Protein AF-A0A2C9K430-F1 (afdb_monomer)

Structure (mmCIF, N/CA/C/O backbone):
data_AF-A0A2C9K430-F1
#
_entry.id   AF-A0A2C9K430-F1
#
loop_
_atom_site.group_PDB
_atom_site.id
_atom_site.type_symbol
_atom_site.label_atom_id
_atom_site.label_alt_id
_atom_site.label_comp_id
_atom_site.label_asym_id
_atom_site.label_entity_id
_atom_site.label_seq_id
_atom_site.pdbx_PDB_ins_code
_atom_site.Cartn_x
_atom_site.Cartn_y
_atom_site.Cartn_z
_atom_site.occupancy
_atom_site.B_iso_or_equiv
_atom_site.auth_seq_id
_atom_site.auth_comp_id
_atom_site.auth_asym_id
_atom_site.auth_atom_id
_atom_site.pdbx_PDB_model_num
ATOM 1 N N . MET A 1 1 ? -17.754 6.280 -1.624 1.00 73.38 1 MET A N 1
ATOM 2 C CA . MET A 1 1 ? -16.526 6.933 -2.129 1.00 73.38 1 MET A CA 1
ATOM 3 C C . MET A 1 1 ? -15.291 6.071 -1.910 1.00 73.38 1 MET A C 1
ATOM 5 O O . MET A 1 1 ? -14.682 5.676 -2.891 1.00 73.38 1 MET A O 1
ATOM 9 N N . LEU A 1 2 ? -14.975 5.670 -0.674 1.00 76.75 2 LEU A N 1
ATOM 10 C CA . LEU A 1 2 ? -13.764 4.885 -0.391 1.00 76.75 2 LEU A CA 1
ATOM 11 C C . LEU A 1 2 ? -13.711 3.517 -1.110 1.00 76.75 2 LEU A C 1
ATOM 13 O O . LEU A 1 2 ? -12.685 3.187 -1.690 1.00 76.75 2 LEU A O 1
ATOM 17 N N . VAL A 1 3 ? -14.833 2.782 -1.185 1.00 78.38 3 VAL A N 1
ATOM 18 C CA . VAL A 1 3 ? -14.947 1.530 -1.972 1.00 78.38 3 VAL A CA 1
ATOM 19 C C . VAL A 1 3 ? -14.573 1.745 -3.443 1.00 78.38 3 VAL A C 1
ATOM 21 O O . VAL A 1 3 ? -13.870 0.933 -4.031 1.00 78.38 3 VAL A O 1
ATOM 24 N N . ILE A 1 4 ? -15.036 2.853 -4.032 1.00 83.62 4 ILE A N 1
ATOM 25 C CA . ILE A 1 4 ? -14.816 3.185 -5.445 1.00 83.62 4 ILE A CA 1
ATOM 26 C C . ILE A 1 4 ? -13.339 3.516 -5.671 1.00 83.62 4 ILE A C 1
ATOM 28 O O . ILE A 1 4 ? -12.759 3.033 -6.636 1.00 83.62 4 ILE A O 1
ATOM 32 N N . ASN A 1 5 ? -12.713 4.264 -4.757 1.00 86.44 5 ASN A N 1
ATOM 33 C CA . ASN A 1 5 ? -11.285 4.587 -4.832 1.00 86.44 5 ASN A CA 1
ATOM 34 C C . ASN A 1 5 ? -10.408 3.336 -4.685 1.00 86.44 5 ASN A C 1
ATOM 36 O O . ASN A 1 5 ? -9.454 3.163 -5.439 1.00 86.44 5 ASN A O 1
ATOM 40 N N . ILE A 1 6 ? -10.755 2.439 -3.757 1.00 81.62 6 ILE A N 1
ATOM 41 C CA . ILE A 1 6 ? -10.052 1.164 -3.566 1.00 81.62 6 ILE A CA 1
ATOM 42 C C . ILE A 1 6 ? -10.192 0.277 -4.806 1.00 81.62 6 ILE A C 1
ATOM 44 O O . ILE A 1 6 ? -9.198 -0.266 -5.287 1.00 81.62 6 ILE A O 1
ATOM 48 N N . LEU A 1 7 ? -11.406 0.153 -5.349 1.00 86.00 7 LEU A N 1
ATOM 49 C CA . LEU A 1 7 ? -11.655 -0.653 -6.541 1.00 86.00 7 LEU A CA 1
ATOM 50 C C . LEU A 1 7 ? -10.963 -0.053 -7.773 1.00 86.00 7 LEU A C 1
ATOM 52 O O . LEU A 1 7 ? -10.335 -0.782 -8.533 1.00 86.00 7 LEU A O 1
ATOM 56 N N . GLY A 1 8 ? -11.011 1.272 -7.934 1.00 83.50 8 GLY A N 1
ATOM 57 C CA . GLY A 1 8 ? -10.310 2.000 -8.993 1.00 83.50 8 GLY A CA 1
ATOM 58 C C . GLY A 1 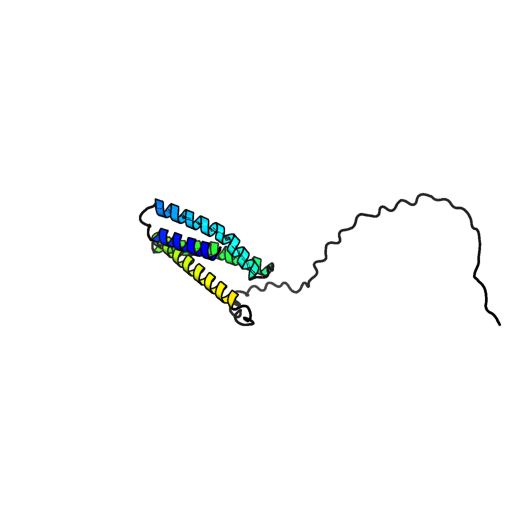8 ? -8.794 1.819 -8.918 1.00 83.50 8 GLY A C 1
ATOM 59 O O . GLY A 1 8 ? -8.162 1.538 -9.933 1.00 83.50 8 GLY A O 1
ATOM 60 N N . CYS A 1 9 ? -8.218 1.872 -7.715 1.00 83.00 9 CYS A N 1
ATOM 61 C CA . CYS A 1 9 ? -6.799 1.601 -7.484 1.00 83.00 9 CYS A CA 1
ATOM 62 C C . CYS A 1 9 ? -6.429 0.145 -7.821 1.00 83.00 9 CYS A C 1
ATOM 64 O O . CYS A 1 9 ? -5.448 -0.097 -8.527 1.00 83.00 9 CYS A O 1
ATOM 66 N N . ALA A 1 10 ? -7.245 -0.824 -7.396 1.00 85.00 10 ALA A N 1
ATOM 67 C CA . ALA A 1 10 ? -7.032 -2.239 -7.697 1.00 85.00 10 ALA A CA 1
ATOM 68 C C . ALA A 1 10 ? -7.084 -2.517 -9.206 1.00 85.00 10 ALA A C 1
ATOM 70 O O . ALA A 1 10 ? -6.194 -3.175 -9.744 1.00 85.00 10 ALA A O 1
ATOM 71 N N . VAL A 1 11 ? -8.085 -1.970 -9.902 1.00 86.06 11 VAL A N 1
ATOM 72 C CA . VAL A 1 11 ? -8.232 -2.093 -11.360 1.00 86.06 11 VAL A CA 1
ATOM 73 C C . VAL A 1 11 ? -7.072 -1.414 -12.087 1.00 86.06 11 VAL A C 1
ATOM 75 O O . VAL A 1 11 ? -6.529 -1.999 -13.022 1.00 86.06 11 VAL A O 1
ATOM 78 N N . ALA A 1 12 ? -6.636 -0.231 -11.648 1.00 86.44 12 ALA A N 1
ATOM 79 C CA . ALA A 1 12 ? -5.508 0.475 -12.251 1.00 86.44 12 ALA A CA 1
ATOM 80 C C . ALA A 1 12 ? -4.180 -0.292 -12.093 1.00 86.44 12 ALA A C 1
ATOM 82 O O . ALA A 1 12 ? -3.408 -0.399 -13.051 1.00 86.44 12 ALA A O 1
ATOM 83 N N . LEU A 1 13 ? -3.929 -0.896 -10.926 1.00 84.25 13 LEU A N 1
ATOM 84 C CA . LEU A 1 13 ? -2.762 -1.760 -10.704 1.00 84.25 13 LEU A CA 1
ATOM 85 C C . LEU A 1 13 ? -2.830 -3.045 -11.539 1.00 84.25 13 LEU A C 1
ATOM 87 O O . LEU A 1 13 ? -1.823 -3.457 -12.118 1.00 84.25 13 LEU A O 1
ATOM 91 N N . LEU A 1 14 ? -4.014 -3.651 -11.655 1.00 85.12 14 LEU A N 1
ATOM 92 C CA . LEU A 1 14 ? -4.237 -4.846 -12.471 1.00 85.12 14 LEU A CA 1
ATOM 93 C C . LEU A 1 14 ? -4.005 -4.537 -13.961 1.00 85.12 14 LEU A C 1
ATOM 95 O O . LEU A 1 14 ? -3.278 -5.262 -14.641 1.00 85.12 14 LEU A O 1
ATOM 99 N N . LEU A 1 15 ? -4.524 -3.407 -14.449 1.00 83.25 15 LEU A N 1
ATOM 100 C CA . LEU A 1 15 ? -4.302 -2.929 -15.815 1.00 83.25 15 LEU A CA 1
ATOM 101 C C . LEU A 1 15 ? -2.811 -2.670 -16.092 1.00 83.25 15 LEU A C 1
ATOM 103 O O . LEU A 1 15 ? -2.300 -3.072 -17.137 1.00 83.25 15 LEU A O 1
ATOM 107 N N . THR A 1 16 ? -2.100 -2.074 -15.130 1.00 84.38 16 THR A N 1
ATOM 108 C CA . THR A 1 16 ? -0.648 -1.820 -15.208 1.00 84.38 16 THR A CA 1
ATOM 109 C C . THR A 1 16 ? 0.161 -3.121 -15.273 1.00 84.38 16 THR A C 1
ATOM 111 O O . THR A 1 16 ? 1.168 -3.195 -15.977 1.00 84.38 16 THR A O 1
ATOM 114 N N . ILE A 1 17 ? -0.286 -4.176 -14.583 1.00 83.00 17 ILE A N 1
ATOM 115 C CA . ILE A 1 17 ? 0.332 -5.509 -14.648 1.00 83.00 17 ILE A CA 1
ATOM 116 C C . ILE A 1 17 ? 0.109 -6.172 -16.011 1.00 83.00 17 ILE A C 1
ATOM 118 O O . ILE A 1 17 ? 1.055 -6.745 -16.557 1.00 83.00 17 ILE A O 1
ATOM 122 N N . ILE A 1 18 ? -1.110 -6.094 -16.558 1.00 82.88 18 ILE A N 1
ATOM 123 C CA . ILE A 1 18 ? -1.457 -6.704 -17.852 1.00 82.88 18 ILE A CA 1
ATOM 124 C C . ILE A 1 18 ? -0.701 -6.012 -18.995 1.00 82.88 18 ILE A C 1
ATOM 126 O O . ILE A 1 18 ? -0.123 -6.682 -19.850 1.00 82.88 18 ILE A O 1
ATOM 130 N N . PHE A 1 19 ? -0.637 -4.678 -18.993 1.00 80.12 19 PHE A N 1
ATOM 131 C CA . PHE A 1 19 ? -0.015 -3.882 -20.059 1.00 80.12 19 PHE A CA 1
ATOM 132 C C . PHE A 1 19 ? 1.461 -3.547 -19.807 1.00 80.12 19 PHE A C 1
ATOM 134 O O . PHE A 1 19 ? 1.953 -2.485 -20.186 1.00 80.12 19 PHE A O 1
ATOM 141 N N . ARG A 1 20 ? 2.217 -4.481 -19.225 1.00 76.00 20 ARG A N 1
ATOM 142 C CA . ARG A 1 20 ? 3.636 -4.268 -18.892 1.00 76.00 20 ARG A CA 1
ATOM 143 C C . ARG A 1 20 ? 4.566 -4.093 -20.100 1.00 76.00 20 ARG A C 1
ATOM 145 O O . ARG A 1 20 ? 5.714 -3.695 -19.937 1.00 76.00 20 ARG A O 1
ATOM 152 N N . TRP A 1 21 ? 4.096 -4.412 -21.302 1.00 75.69 21 TRP A N 1
ATOM 153 C CA . TRP A 1 21 ? 4.882 -4.318 -22.533 1.00 75.69 21 TRP A CA 1
ATOM 154 C C . TRP A 1 21 ? 4.991 -2.903 -23.109 1.00 75.69 21 TRP A C 1
ATOM 156 O O . TRP A 1 21 ? 5.913 -2.649 -23.880 1.00 75.69 21 TRP A O 1
ATOM 166 N N . SER A 1 22 ? 4.099 -1.972 -22.752 1.00 81.19 22 SER A N 1
ATOM 167 C CA . SER A 1 22 ? 4.149 -0.603 -23.275 1.00 81.19 22 SER A CA 1
ATOM 168 C C . SER A 1 22 ? 4.438 0.415 -22.173 1.00 81.19 22 SER A C 1
ATOM 170 O O . SER A 1 22 ? 3.684 0.581 -21.216 1.00 81.19 22 SER A O 1
ATOM 172 N N . HIS A 1 23 ? 5.536 1.156 -22.338 1.00 82.25 23 HIS A N 1
ATOM 173 C CA . HIS A 1 23 ? 5.951 2.197 -21.393 1.00 82.25 23 HIS A CA 1
ATOM 174 C C . HIS A 1 23 ? 4.861 3.258 -21.178 1.00 82.25 23 HIS A C 1
ATOM 176 O O . HIS A 1 23 ? 4.638 3.699 -20.055 1.00 82.25 23 HIS A O 1
ATOM 182 N N . VAL A 1 24 ? 4.126 3.614 -22.237 1.00 86.88 24 VAL A N 1
ATOM 183 C CA . VAL A 1 24 ? 3.035 4.600 -22.184 1.00 86.88 24 VAL A CA 1
ATOM 184 C C . VAL A 1 24 ? 1.909 4.159 -21.245 1.00 86.88 24 VAL A C 1
ATOM 186 O O . VAL A 1 24 ? 1.421 4.967 -20.457 1.00 86.88 24 VAL A O 1
ATOM 189 N N . MET A 1 25 ? 1.526 2.878 -21.270 1.00 83.56 25 MET A N 1
ATOM 190 C CA . MET A 1 25 ? 0.448 2.381 -20.407 1.00 83.56 25 MET A CA 1
ATOM 191 C C . MET A 1 25 ? 0.863 2.323 -18.940 1.00 83.56 25 MET A C 1
ATOM 193 O O . MET A 1 25 ? 0.030 2.561 -18.070 1.00 83.56 25 MET A O 1
ATOM 197 N N . ILE A 1 26 ? 2.146 2.090 -18.651 1.00 86.62 26 ILE A N 1
ATOM 198 C CA . ILE A 1 26 ? 2.664 2.121 -17.278 1.00 86.62 26 ILE A CA 1
ATOM 199 C C . ILE A 1 26 ? 2.578 3.540 -16.700 1.00 86.62 26 ILE A C 1
ATOM 201 O O . ILE A 1 26 ? 2.187 3.702 -15.543 1.00 86.62 26 ILE A O 1
ATOM 205 N N . TYR A 1 27 ? 2.875 4.574 -17.495 1.00 88.56 27 TYR A N 1
ATOM 206 C CA . TYR A 1 27 ? 2.736 5.966 -17.052 1.00 88.56 27 TYR A CA 1
ATOM 207 C C . TYR A 1 27 ? 1.279 6.342 -16.788 1.00 88.56 27 TYR A C 1
ATOM 209 O O . TYR A 1 27 ? 0.972 6.850 -15.712 1.00 88.56 27 TYR A O 1
ATOM 217 N N . ILE A 1 28 ? 0.375 6.036 -17.723 1.00 89.81 28 ILE A N 1
ATOM 218 C CA . ILE A 1 28 ? -1.060 6.312 -17.555 1.00 89.81 28 ILE A CA 1
ATOM 219 C C . ILE A 1 28 ? -1.616 5.553 -16.341 1.00 89.81 28 ILE A C 1
ATOM 221 O O . ILE A 1 28 ? -2.322 6.138 -15.517 1.00 89.81 28 ILE A O 1
ATOM 225 N N . GLY A 1 29 ? -1.243 4.280 -16.186 1.00 86.81 29 GLY A N 1
ATOM 226 C CA . GLY A 1 29 ? -1.595 3.461 -15.029 1.00 86.81 29 GLY A CA 1
ATOM 227 C C . GLY A 1 29 ? -1.117 4.087 -13.720 1.00 86.81 29 GLY A C 1
ATOM 228 O O . GLY A 1 29 ? -1.920 4.309 -12.817 1.00 86.81 29 GLY A O 1
ATOM 229 N N . THR A 1 30 ? 0.152 4.490 -13.647 1.00 88.75 30 THR A N 1
ATOM 230 C CA . THR A 1 30 ? 0.730 5.122 -12.449 1.00 88.75 30 THR A CA 1
ATOM 231 C C . THR A 1 30 ? 0.054 6.455 -12.119 1.00 88.75 30 THR A C 1
ATOM 233 O O . THR A 1 30 ? -0.283 6.699 -10.960 1.00 88.75 30 THR A O 1
ATOM 236 N N . CYS A 1 31 ? -0.217 7.296 -13.123 1.00 90.00 31 CYS A N 1
ATOM 237 C CA . CYS A 1 31 ? -0.958 8.544 -12.931 1.00 90.00 31 CYS A CA 1
ATOM 238 C C . CYS A 1 31 ? -2.368 8.286 -12.385 1.00 90.00 31 CYS A C 1
ATOM 240 O O . CYS A 1 31 ? -2.791 8.951 -11.441 1.00 90.00 31 CYS A O 1
ATOM 242 N N . SER A 1 32 ? -3.079 7.295 -12.931 1.00 88.75 32 SER A N 1
ATOM 243 C CA . SER A 1 32 ? -4.419 6.942 -12.451 1.00 88.75 32 SER A CA 1
ATOM 244 C C . SER A 1 32 ? -4.404 6.410 -11.012 1.00 88.75 32 SER A C 1
ATOM 246 O O . SER A 1 32 ? -5.214 6.850 -10.197 1.00 88.75 32 SER A O 1
ATOM 248 N N . VAL A 1 33 ? -3.436 5.555 -10.655 1.00 89.25 33 VAL A N 1
ATOM 249 C CA . VAL A 1 33 ? -3.238 5.086 -9.273 1.00 89.25 33 VAL A CA 1
ATOM 250 C C . VAL A 1 33 ? -2.990 6.271 -8.338 1.00 89.25 33 VAL A C 1
ATOM 252 O O . VAL A 1 33 ? -3.635 6.364 -7.295 1.00 89.25 33 VAL A O 1
ATOM 255 N N . GLY A 1 34 ? -2.124 7.213 -8.724 1.00 90.25 34 GLY A N 1
ATOM 256 C CA . GLY A 1 34 ? -1.839 8.415 -7.937 1.00 90.25 34 GLY A CA 1
ATOM 257 C C . GLY A 1 34 ? -3.081 9.274 -7.669 1.00 90.25 34 GLY A C 1
ATOM 258 O O . GLY A 1 34 ? -3.284 9.719 -6.538 1.00 90.25 34 GLY A O 1
ATOM 259 N N . LEU A 1 35 ? -3.954 9.445 -8.668 1.00 89.38 35 LEU A N 1
ATOM 260 C CA . LEU A 1 35 ? -5.219 10.173 -8.507 1.00 89.38 35 LEU A CA 1
ATOM 261 C C . LEU A 1 35 ? -6.146 9.499 -7.486 1.00 89.38 35 LEU A C 1
ATOM 263 O O . LEU A 1 35 ? -6.691 10.171 -6.606 1.00 89.38 35 LEU A O 1
ATOM 267 N N . PHE A 1 36 ? -6.297 8.174 -7.555 1.00 88.19 36 PHE A N 1
ATOM 268 C CA . PHE A 1 36 ? -7.132 7.442 -6.599 1.00 88.19 36 PHE A CA 1
ATOM 269 C C . PHE A 1 36 ? -6.547 7.456 -5.182 1.00 88.19 36 PHE A C 1
ATOM 271 O O . PHE A 1 36 ? -7.295 7.631 -4.218 1.00 88.19 36 PHE A O 1
ATOM 278 N N . VAL A 1 37 ? -5.224 7.328 -5.046 1.00 88.81 37 VAL A N 1
ATOM 279 C CA . VAL A 1 37 ? -4.533 7.388 -3.747 1.00 88.81 37 VAL A CA 1
ATOM 280 C C . VAL A 1 37 ? -4.684 8.768 -3.106 1.00 88.81 37 VAL A C 1
ATOM 282 O O . VAL A 1 37 ? -4.986 8.851 -1.917 1.00 88.81 37 VAL A O 1
ATOM 285 N N . SER A 1 38 ? -4.577 9.847 -3.887 1.00 91.50 38 SER A N 1
ATOM 286 C CA . SER A 1 38 ? -4.768 11.214 -3.384 1.00 91.50 38 SER A CA 1
ATOM 287 C C . SER A 1 38 ? -6.148 11.414 -2.744 1.00 91.50 38 SER A C 1
ATOM 289 O O . SER A 1 38 ? -6.248 11.995 -1.666 1.00 91.50 38 SER A O 1
ATOM 291 N N . SER A 1 39 ? -7.208 10.871 -3.354 1.00 88.44 39 SER A N 1
ATOM 292 C CA . SER A 1 39 ? -8.562 10.911 -2.782 1.00 88.44 39 SER A CA 1
ATOM 293 C C . SER A 1 39 ? -8.746 9.939 -1.604 1.00 88.44 39 SER A C 1
ATOM 295 O O . SER A 1 39 ? -9.576 10.166 -0.717 1.00 88.44 39 SER A O 1
ATOM 297 N N . MET A 1 40 ? -7.975 8.851 -1.564 1.00 87.69 40 MET A N 1
ATOM 298 C CA . MET A 1 40 ? -8.039 7.860 -0.493 1.00 87.69 40 MET A CA 1
ATOM 299 C C . MET A 1 40 ? -7.529 8.419 0.840 1.00 87.69 40 MET A C 1
ATOM 301 O O . MET A 1 40 ? -8.198 8.208 1.848 1.00 87.69 40 MET A O 1
ATOM 305 N N . SER A 1 41 ? -6.427 9.175 0.855 1.00 86.88 41 SER A N 1
ATOM 306 C CA . SER A 1 41 ? -5.825 9.714 2.088 1.00 86.88 41 SER A CA 1
ATOM 307 C C . SER A 1 41 ? -6.798 10.497 2.994 1.00 86.88 41 SER A C 1
ATOM 309 O O . SER A 1 41 ? -6.948 10.110 4.156 1.00 86.88 41 SER A O 1
ATOM 311 N N . PRO A 1 42 ? -7.529 11.531 2.520 1.00 86.06 42 PRO A N 1
ATOM 312 C CA . PRO A 1 42 ? -8.480 12.258 3.367 1.00 86.06 42 PRO A CA 1
ATOM 313 C C . PRO A 1 42 ? -9.693 11.401 3.754 1.00 86.06 42 PRO A C 1
ATOM 315 O O . PRO A 1 42 ? -10.230 11.536 4.849 1.00 86.06 42 PRO A O 1
ATOM 318 N N . THR A 1 43 ? -10.116 10.483 2.880 1.00 86.56 43 THR A N 1
ATOM 319 C CA . THR A 1 43 ? -11.288 9.634 3.134 1.00 86.56 43 THR A CA 1
ATOM 320 C C . THR A 1 43 ? -10.993 8.569 4.196 1.00 86.56 43 THR A C 1
ATOM 322 O O . THR A 1 43 ? -11.845 8.289 5.035 1.00 86.56 43 THR A O 1
ATOM 325 N N . VAL A 1 44 ? -9.788 7.986 4.189 1.00 85.94 44 VAL A N 1
ATOM 326 C CA . VAL A 1 44 ? -9.330 7.051 5.229 1.00 85.94 44 VAL A CA 1
ATOM 327 C C . VAL A 1 44 ? -9.199 7.774 6.564 1.00 85.94 44 VAL A C 1
ATOM 329 O O . VAL A 1 44 ? -9.636 7.230 7.573 1.00 85.94 44 VAL A O 1
ATOM 332 N N . MET A 1 45 ? -8.669 9.002 6.568 1.00 85.25 45 MET A N 1
ATOM 333 C CA . MET A 1 45 ? -8.590 9.815 7.783 1.00 85.25 45 MET A CA 1
ATOM 334 C C . MET A 1 45 ? -9.984 10.105 8.353 1.00 85.25 45 MET A C 1
ATOM 336 O O . MET A 1 45 ? -10.227 9.860 9.527 1.00 85.25 45 MET A O 1
ATOM 340 N N . SER A 1 46 ? -10.932 10.516 7.506 1.00 86.50 46 SER A N 1
ATOM 341 C CA . SER A 1 46 ? -12.320 10.748 7.922 1.00 86.50 46 SER A CA 1
ATOM 342 C C . SER A 1 46 ? -12.999 9.482 8.464 1.00 86.50 46 SER A C 1
ATOM 344 O O . SER A 1 46 ? -13.771 9.564 9.414 1.00 86.50 46 SER A O 1
ATOM 346 N N . MET A 1 47 ? -12.699 8.301 7.910 1.00 80.94 47 MET A N 1
ATOM 347 C CA . MET A 1 47 ? -13.156 7.035 8.496 1.00 80.94 47 MET A CA 1
ATOM 348 C C . MET A 1 47 ? -12.483 6.771 9.847 1.00 80.94 47 MET A C 1
ATOM 350 O O . MET A 1 47 ? -13.161 6.375 10.786 1.00 80.94 47 MET A O 1
ATOM 354 N N . ALA A 1 48 ? -11.175 7.000 9.974 1.00 82.75 48 ALA A N 1
ATOM 355 C CA . ALA A 1 48 ? -10.453 6.789 11.226 1.00 82.75 48 ALA A CA 1
ATOM 356 C C . ALA A 1 48 ? -11.025 7.641 12.372 1.00 82.75 48 ALA A C 1
ATOM 358 O O . ALA A 1 48 ? -11.221 7.111 13.462 1.00 82.75 48 ALA A O 1
ATOM 359 N N . GLU A 1 49 ? -11.384 8.900 12.108 1.00 81.88 49 GLU A N 1
ATOM 360 C CA . GLU A 1 49 ? -12.049 9.783 13.082 1.00 81.88 49 GLU A CA 1
ATOM 361 C C . GLU A 1 49 ? -13.421 9.265 13.546 1.00 81.88 49 GLU A C 1
ATOM 363 O O . GLU A 1 49 ? -13.841 9.557 14.660 1.00 81.88 49 GLU A O 1
ATOM 368 N N . GLN A 1 50 ? -14.127 8.479 12.725 1.00 78.44 50 GLN A N 1
ATOM 369 C CA . GLN A 1 50 ? -15.417 7.886 13.105 1.00 78.44 50 GLN A CA 1
ATOM 370 C C . GLN A 1 50 ? -15.276 6.630 13.975 1.00 78.44 50 GLN A C 1
ATOM 372 O O . GLN A 1 50 ? -16.199 6.298 14.716 1.00 78.44 50 GLN A O 1
ATOM 377 N N . PHE A 1 51 ? -14.153 5.912 13.875 1.00 68.12 51 PHE A N 1
ATOM 378 C CA . PHE A 1 51 ? -13.906 4.678 14.635 1.00 68.12 51 PHE A CA 1
ATOM 379 C C . PHE A 1 51 ? -13.058 4.898 15.893 1.00 68.12 51 PHE A C 1
ATOM 381 O O . PHE A 1 51 ? -13.055 4.046 16.782 1.00 68.12 51 PHE A O 1
ATOM 388 N N . ILE A 1 52 ? -12.313 6.001 15.960 1.00 71.38 52 ILE A N 1
ATOM 389 C CA . ILE A 1 52 ? -11.378 6.321 17.035 1.00 71.38 52 ILE A CA 1
ATOM 390 C C . ILE A 1 52 ? -11.735 7.707 17.566 1.00 71.38 52 ILE A C 1
ATOM 392 O O . ILE A 1 52 ? -11.536 8.700 16.870 1.00 71.38 52 ILE A O 1
ATOM 396 N N . ASP A 1 53 ? -12.188 7.786 18.819 1.00 73.19 53 ASP A N 1
ATOM 397 C CA . ASP A 1 53 ? -12.247 9.065 19.525 1.00 73.19 53 ASP A CA 1
ATOM 398 C C . ASP A 1 53 ? -10.841 9.675 19.551 1.00 73.19 53 ASP A C 1
ATOM 400 O O . ASP A 1 53 ? -9.889 9.069 20.061 1.00 73.19 53 ASP A O 1
ATOM 404 N N . ILE A 1 54 ? -10.708 10.857 18.948 1.00 66.50 54 ILE A N 1
ATOM 405 C CA . ILE A 1 54 ? -9.436 11.523 18.654 1.00 66.50 54 ILE A CA 1
ATOM 406 C C . ILE A 1 54 ? -8.810 12.012 19.964 1.00 66.50 54 ILE A C 1
ATOM 408 O O . ILE A 1 54 ? -8.900 13.177 20.345 1.00 66.50 54 ILE A O 1
ATOM 412 N N . ASN A 1 55 ? -8.167 11.094 20.676 1.00 78.44 55 ASN A N 1
ATOM 413 C CA . ASN A 1 55 ? -7.333 11.398 21.823 1.00 78.44 55 ASN A CA 1
ATOM 414 C C . ASN A 1 55 ? -5.889 11.633 21.363 1.00 78.44 55 ASN A C 1
ATOM 416 O O . ASN A 1 55 ? -5.389 10.893 20.507 1.00 78.44 55 ASN A O 1
ATOM 420 N N . PRO A 1 56 ? -5.164 12.588 21.977 1.00 80.25 56 PRO A N 1
ATOM 421 C CA . PRO A 1 56 ? -3.797 12.925 21.576 1.00 80.25 56 PRO A CA 1
ATOM 422 C C . PRO A 1 56 ? -2.851 11.716 21.638 1.00 80.25 56 PRO A C 1
ATOM 424 O O . PRO A 1 56 ? -1.936 11.612 20.828 1.00 80.25 56 PRO A O 1
ATOM 427 N N . SER A 1 57 ? -3.106 10.761 22.539 1.00 81.75 57 SER A N 1
ATOM 428 C CA . SER A 1 57 ? -2.320 9.526 22.651 1.00 81.75 57 SER A CA 1
ATOM 429 C C . SER A 1 57 ? -2.522 8.540 21.493 1.00 81.75 57 SER A C 1
ATOM 431 O O . SER A 1 57 ? -1.620 7.752 21.216 1.00 81.75 57 SER A O 1
ATOM 433 N N . ILE A 1 58 ? -3.688 8.521 20.839 1.00 84.50 58 ILE A N 1
ATOM 434 C CA . ILE A 1 58 ? -3.936 7.602 19.716 1.00 84.50 58 ILE A CA 1
ATOM 435 C C . ILE A 1 58 ? -3.393 8.220 18.434 1.00 84.50 58 ILE A C 1
ATOM 437 O O . ILE A 1 58 ? -2.732 7.536 17.656 1.00 84.50 58 ILE A O 1
ATOM 441 N N . THR A 1 59 ? -3.577 9.529 18.261 1.00 86.94 59 THR A N 1
ATOM 442 C CA . THR A 1 59 ? -3.017 10.278 17.133 1.00 86.94 59 THR A CA 1
ATOM 443 C C . THR A 1 59 ? -1.495 10.138 17.055 1.00 86.94 59 THR A C 1
ATOM 445 O O . THR A 1 59 ? -0.969 9.893 15.972 1.00 86.94 59 THR A O 1
ATOM 448 N N . THR A 1 60 ? -0.771 10.208 18.181 1.00 90.62 60 THR A N 1
ATOM 449 C CA . THR A 1 60 ? 0.690 9.990 18.183 1.00 90.62 60 THR A CA 1
ATOM 450 C C . THR A 1 60 ? 1.060 8.568 17.765 1.00 90.62 60 THR A C 1
ATOM 452 O O . THR A 1 60 ? 1.974 8.391 16.962 1.00 90.62 60 THR A O 1
ATOM 455 N N . CYS A 1 61 ? 0.327 7.557 18.239 1.0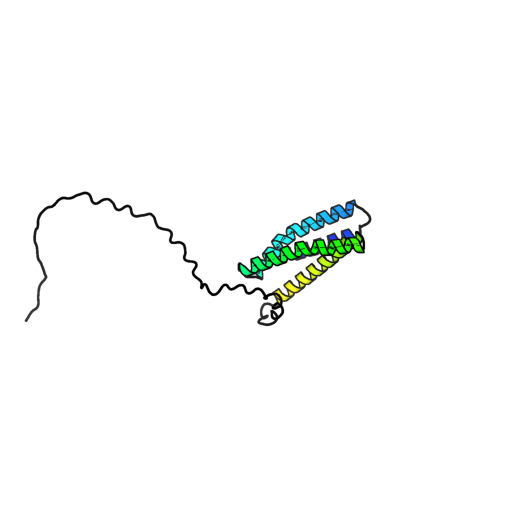0 88.75 61 CYS A N 1
ATOM 456 C CA . CYS A 1 61 ? 0.529 6.169 17.825 1.00 88.75 61 CYS A CA 1
ATOM 457 C C . CYS A 1 61 ? 0.276 5.979 16.318 1.00 88.75 61 CYS A C 1
ATOM 459 O O . CYS A 1 61 ? 1.101 5.378 15.632 1.00 88.75 61 CYS A O 1
ATOM 461 N N . LEU A 1 62 ? -0.808 6.551 15.780 1.00 88.00 62 LEU A N 1
ATOM 462 C CA . LEU A 1 62 ? -1.124 6.508 14.348 1.00 88.00 62 LEU A CA 1
ATOM 463 C C . LEU A 1 62 ? -0.011 7.132 13.500 1.00 88.00 62 LEU A C 1
ATOM 465 O O . LEU A 1 62 ? 0.400 6.536 12.506 1.00 88.00 62 LEU A O 1
ATOM 469 N N . VAL A 1 63 ? 0.518 8.287 13.913 1.00 90.06 63 VAL A N 1
ATOM 470 C CA . VAL A 1 63 ? 1.632 8.950 13.217 1.00 90.06 63 VAL A CA 1
ATOM 471 C C . VAL A 1 63 ? 2.906 8.102 13.271 1.00 90.06 63 VAL A C 1
ATOM 473 O O . VAL A 1 63 ? 3.573 7.953 12.249 1.00 90.06 63 VAL A O 1
ATOM 476 N N . VAL A 1 64 ? 3.234 7.500 14.420 1.00 94.00 64 VAL A N 1
ATOM 477 C CA . VAL A 1 64 ? 4.407 6.615 14.547 1.00 94.00 64 VAL A CA 1
ATOM 478 C C . VAL A 1 64 ? 4.264 5.387 13.650 1.00 94.00 64 VAL A C 1
ATOM 480 O O . VAL A 1 64 ? 5.203 5.047 12.934 1.00 94.00 64 VAL A O 1
ATOM 483 N N . VAL A 1 65 ? 3.098 4.736 13.635 1.00 91.19 65 VAL A N 1
ATOM 484 C CA . VAL A 1 65 ? 2.847 3.573 12.770 1.00 91.19 65 VAL A CA 1
ATOM 485 C C . VAL A 1 65 ? 2.897 3.961 11.290 1.00 91.19 65 VAL A C 1
ATOM 487 O O . VAL A 1 65 ? 3.485 3.225 10.498 1.00 91.19 65 VAL A O 1
ATOM 490 N N . ALA A 1 66 ? 2.350 5.120 10.915 1.00 90.56 66 ALA A N 1
ATOM 491 C CA . ALA A 1 66 ? 2.439 5.636 9.551 1.00 90.56 66 ALA A CA 1
ATOM 492 C C . ALA A 1 66 ? 3.901 5.877 9.136 1.00 90.56 66 ALA A C 1
ATOM 494 O O . ALA A 1 66 ? 4.329 5.374 8.098 1.00 90.56 66 ALA A O 1
ATOM 495 N N . ALA A 1 67 ? 4.692 6.548 9.980 1.00 93.62 67 ALA A N 1
ATOM 496 C CA . ALA A 1 67 ? 6.112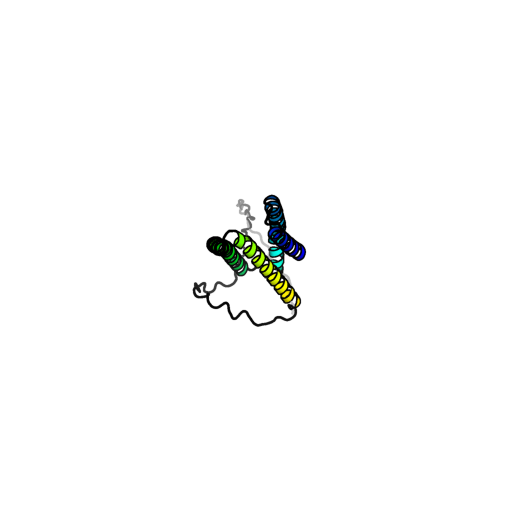 6.799 9.730 1.00 93.62 67 ALA A CA 1
ATOM 497 C C . ALA A 1 67 ? 6.928 5.498 9.632 1.00 93.62 67 ALA A C 1
ATOM 499 O O . ALA A 1 67 ? 7.785 5.359 8.758 1.00 93.62 67 ALA A O 1
ATOM 500 N N . LEU A 1 68 ? 6.641 4.515 10.492 1.00 95.38 68 LEU A N 1
ATOM 501 C CA . LEU A 1 68 ? 7.255 3.189 10.411 1.00 95.38 68 LEU A CA 1
ATOM 502 C C . LEU A 1 68 ? 6.887 2.480 9.102 1.00 95.38 68 LEU A C 1
ATOM 504 O O . LEU A 1 68 ? 7.757 1.881 8.476 1.00 95.38 68 LEU A O 1
ATOM 508 N N . GLY A 1 69 ? 5.630 2.560 8.663 1.00 91.44 69 GLY A N 1
ATOM 509 C CA . GLY A 1 69 ? 5.179 1.980 7.398 1.00 91.44 69 GLY A CA 1
ATOM 510 C C . GLY A 1 69 ? 5.877 2.597 6.185 1.00 91.44 69 GLY A C 1
ATOM 511 O O . GLY A 1 69 ? 6.375 1.860 5.328 1.00 91.44 69 GLY A O 1
ATOM 512 N N . GLU A 1 70 ? 5.972 3.928 6.140 1.00 90.69 70 GLU A N 1
ATOM 513 C CA . GLU A 1 70 ? 6.667 4.645 5.065 1.00 90.69 70 GLU A CA 1
ATOM 514 C C . GLU A 1 70 ? 8.172 4.366 5.039 1.00 90.69 70 GLU A C 1
ATOM 516 O O . GLU A 1 70 ? 8.756 4.330 3.961 1.00 90.69 70 GLU A O 1
ATOM 521 N N . ALA A 1 71 ? 8.802 4.101 6.186 1.00 95.06 71 ALA A N 1
ATOM 522 C CA . ALA A 1 71 ? 10.210 3.707 6.238 1.00 95.06 71 ALA A CA 1
ATOM 523 C C . ALA A 1 71 ? 10.430 2.228 5.865 1.00 95.06 71 ALA A C 1
ATOM 525 O O . ALA A 1 71 ? 11.396 1.891 5.178 1.00 95.06 71 ALA A O 1
ATOM 526 N N . LEU A 1 72 ? 9.541 1.328 6.298 1.00 95.25 72 LEU A N 1
ATOM 527 C CA . LEU A 1 72 ? 9.687 -0.116 6.090 1.00 95.25 72 LEU A CA 1
ATOM 528 C C . LEU A 1 72 ? 9.362 -0.547 4.655 1.00 95.25 72 LEU A C 1
ATOM 530 O O . LEU A 1 72 ? 10.060 -1.404 4.107 1.00 95.25 72 LEU A O 1
ATOM 534 N N . CYS A 1 73 ? 8.336 0.032 4.023 1.00 91.44 73 CYS A N 1
ATOM 535 C CA . CYS A 1 73 ? 7.909 -0.382 2.680 1.00 91.44 73 CYS A CA 1
ATOM 536 C C . CYS A 1 73 ? 9.017 -0.222 1.612 1.00 91.44 73 CYS A C 1
ATOM 538 O O . CYS A 1 73 ? 9.258 -1.189 0.881 1.00 91.44 73 CYS A O 1
ATOM 540 N N . PRO A 1 74 ? 9.747 0.913 1.531 1.00 92.44 74 PRO A N 1
ATOM 541 C CA . PRO A 1 74 ? 10.871 1.096 0.611 1.00 92.44 74 PRO A CA 1
ATOM 542 C C . PRO A 1 74 ? 12.034 0.128 0.859 1.00 92.44 74 PRO A C 1
ATOM 544 O O . PRO A 1 74 ? 12.643 -0.358 -0.093 1.00 92.44 74 PRO A O 1
ATOM 547 N N . VAL A 1 75 ? 12.335 -0.192 2.123 1.00 94.69 75 VAL A N 1
ATOM 548 C CA . VAL A 1 75 ? 13.418 -1.128 2.477 1.00 94.69 75 VAL A CA 1
ATOM 549 C C . VAL A 1 75 ? 13.083 -2.545 2.007 1.00 94.69 75 VAL A C 1
ATOM 551 O O . VAL A 1 75 ? 13.909 -3.209 1.377 1.00 94.69 75 VAL A O 1
ATOM 554 N N . ILE A 1 76 ? 11.850 -2.995 2.258 1.00 93.69 76 ILE A N 1
ATOM 555 C CA . ILE A 1 76 ? 11.379 -4.324 1.847 1.00 93.69 76 ILE A CA 1
ATOM 556 C C . ILE A 1 76 ? 11.360 -4.432 0.319 1.00 93.69 76 ILE A C 1
ATOM 558 O O . ILE A 1 76 ? 11.901 -5.391 -0.242 1.00 93.69 76 ILE A O 1
ATOM 562 N N . VAL A 1 77 ? 10.775 -3.444 -0.366 1.00 93.19 77 VAL A N 1
ATOM 563 C CA . VAL A 1 77 ? 10.673 -3.469 -1.830 1.00 93.19 77 VAL A CA 1
ATOM 564 C C . VAL A 1 77 ? 12.043 -3.331 -2.499 1.00 93.19 77 VAL A C 1
ATOM 566 O O . VAL A 1 77 ? 12.297 -4.011 -3.492 1.00 93.19 77 VAL A O 1
ATOM 569 N N . GLY A 1 78 ? 12.956 -2.539 -1.930 1.00 92.81 78 GLY A N 1
ATOM 570 C CA . GLY A 1 78 ? 14.326 -2.402 -2.423 1.00 92.81 78 GLY A CA 1
ATOM 571 C C . GLY A 1 78 ? 15.073 -3.735 -2.417 1.00 92.81 78 GLY A C 1
ATOM 572 O O . GLY A 1 78 ? 15.643 -4.131 -3.434 1.00 92.81 78 GLY A O 1
ATOM 573 N N . ASN A 1 79 ? 14.987 -4.487 -1.316 1.00 93.31 79 ASN A N 1
ATOM 574 C CA . ASN A 1 79 ? 15.605 -5.811 -1.227 1.00 93.31 79 ASN A CA 1
ATOM 575 C C . ASN A 1 79 ? 14.981 -6.821 -2.216 1.00 93.31 79 ASN A C 1
ATOM 577 O O . ASN A 1 79 ? 15.684 -7.604 -2.858 1.00 93.31 79 ASN A O 1
ATOM 581 N N . LEU A 1 80 ? 13.655 -6.777 -2.393 1.00 92.56 80 LEU A N 1
ATOM 582 C CA . LEU A 1 80 ? 12.939 -7.614 -3.365 1.00 92.56 80 LEU A CA 1
ATOM 583 C C . LEU A 1 80 ? 13.364 -7.330 -4.812 1.00 92.56 80 LEU A C 1
ATOM 585 O O . LEU A 1 80 ? 13.540 -8.271 -5.589 1.00 92.56 80 LEU A O 1
ATOM 589 N N . VAL A 1 81 ? 13.547 -6.056 -5.168 1.00 92.12 81 VAL A N 1
ATOM 590 C CA . VAL A 1 81 ? 13.974 -5.643 -6.513 1.00 92.12 81 VAL A CA 1
ATOM 591 C C . VAL A 1 81 ? 15.403 -6.097 -6.808 1.00 92.12 81 VAL A C 1
ATOM 593 O O . VAL A 1 81 ? 15.665 -6.558 -7.917 1.00 92.12 81 VAL A O 1
ATOM 596 N N . VAL A 1 82 ? 16.311 -6.044 -5.829 1.00 92.62 82 VAL A N 1
ATOM 597 C CA . VAL A 1 82 ? 17.689 -6.543 -6.000 1.00 92.62 82 VAL A CA 1
ATOM 598 C C . VAL A 1 82 ? 17.711 -8.060 -6.215 1.00 92.62 82 VAL A C 1
ATOM 600 O O . VAL A 1 82 ? 18.428 -8.546 -7.084 1.00 92.62 82 VAL A O 1
ATOM 603 N N . SER A 1 83 ? 16.904 -8.819 -5.466 1.00 91.31 83 SER A N 1
ATOM 604 C CA . SER A 1 83 ? 16.913 -10.288 -5.538 1.00 91.31 83 SER A CA 1
ATOM 605 C C . SER A 1 83 ? 16.204 -10.863 -6.772 1.00 91.31 83 SER A C 1
ATOM 607 O O . SER A 1 83 ? 16.658 -11.868 -7.318 1.00 91.31 83 SER A O 1
ATOM 609 N N . LYS A 1 84 ? 15.077 -10.277 -7.199 1.00 88.69 84 LYS A N 1
ATOM 610 C CA . LYS A 1 84 ? 14.201 -10.844 -8.247 1.00 88.69 84 LYS A CA 1
ATOM 611 C C . LYS A 1 84 ? 14.005 -9.936 -9.469 1.00 88.69 84 LYS A C 1
ATOM 613 O O . LYS A 1 84 ? 13.271 -10.285 -10.397 1.00 88.69 84 LYS A O 1
ATOM 618 N N . GLY A 1 85 ? 14.682 -8.791 -9.493 1.00 88.88 85 GLY A N 1
ATOM 619 C CA . GLY A 1 85 ? 14.618 -7.818 -10.574 1.00 88.88 85 GLY A CA 1
ATOM 620 C C . GLY A 1 85 ? 13.413 -6.865 -10.490 1.00 88.88 85 GLY A C 1
ATOM 621 O O . GLY A 1 85 ? 12.575 -6.949 -9.589 1.00 88.88 85 GLY A O 1
ATOM 622 N N . PRO A 1 86 ? 13.282 -5.950 -11.467 1.00 84.94 86 PRO A N 1
ATOM 623 C CA . PRO A 1 86 ? 12.299 -4.859 -11.440 1.00 84.94 86 PRO A CA 1
ATOM 624 C C . PRO A 1 86 ? 10.840 -5.335 -11.526 1.00 84.94 86 PRO A C 1
ATOM 626 O O . PRO A 1 86 ? 9.930 -4.644 -11.077 1.00 84.94 86 PRO A O 1
ATOM 629 N N . SER A 1 87 ? 10.600 -6.544 -12.046 1.00 83.62 87 SER A N 1
ATOM 630 C CA . SER A 1 87 ? 9.264 -7.153 -12.104 1.00 83.62 87 SER A CA 1
ATOM 631 C C . SER A 1 87 ? 8.615 -7.323 -10.727 1.00 83.62 87 SER A C 1
ATOM 633 O O . SER A 1 87 ? 7.389 -7.297 -10.621 1.00 83.62 87 SER A O 1
ATOM 635 N N . SER A 1 88 ? 9.417 -7.498 -9.674 1.00 88.38 88 SER A N 1
ATOM 636 C CA . SER A 1 88 ? 8.920 -7.751 -8.320 1.00 88.38 88 SER A CA 1
ATOM 637 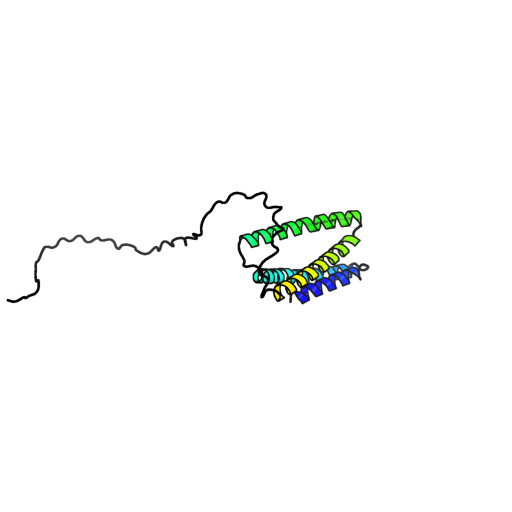C C . SER A 1 88 ? 8.294 -6.533 -7.653 1.00 88.38 88 SER A C 1
ATOM 639 O O . SER A 1 88 ? 7.453 -6.708 -6.776 1.00 88.38 88 SER A O 1
ATOM 641 N N . PHE A 1 89 ? 8.626 -5.322 -8.106 1.00 87.94 89 PHE A N 1
ATOM 642 C CA . PHE A 1 89 ? 8.023 -4.089 -7.603 1.00 87.94 89 PHE A CA 1
ATOM 643 C C . PHE A 1 89 ? 6.505 -4.062 -7.838 1.00 87.94 89 PHE A C 1
ATOM 645 O O . PHE A 1 89 ? 5.726 -3.865 -6.910 1.00 87.94 89 PHE A O 1
ATOM 652 N N . LEU A 1 90 ? 6.071 -4.347 -9.070 1.00 87.25 90 LEU A N 1
ATOM 653 C CA . LEU A 1 90 ? 4.648 -4.320 -9.418 1.00 87.25 90 LEU A CA 1
ATOM 654 C C . LEU A 1 90 ? 3.854 -5.421 -8.710 1.00 87.25 90 LEU A C 1
ATOM 656 O O . LEU A 1 90 ? 2.734 -5.179 -8.261 1.00 87.25 90 LEU A O 1
ATOM 660 N N . VAL A 1 91 ? 4.441 -6.613 -8.565 1.00 88.50 91 VAL A N 1
ATOM 661 C CA . VAL A 1 91 ? 3.815 -7.711 -7.812 1.00 88.50 91 VAL A CA 1
ATOM 662 C C . VAL A 1 91 ? 3.643 -7.319 -6.345 1.00 88.50 91 VAL A C 1
ATOM 664 O O . VAL A 1 91 ? 2.572 -7.541 -5.784 1.00 88.50 91 VAL A O 1
ATOM 667 N N . PHE A 1 92 ? 4.646 -6.675 -5.741 1.00 91.50 92 PHE A N 1
ATOM 668 C CA . PHE A 1 92 ? 4.560 -6.175 -4.371 1.00 91.50 92 PHE A CA 1
ATOM 669 C C . PHE A 1 92 ? 3.416 -5.159 -4.205 1.00 91.50 92 PHE A C 1
ATOM 671 O O . PHE A 1 92 ? 2.565 -5.338 -3.331 1.00 91.50 92 PHE A O 1
ATOM 678 N N . CYS A 1 93 ? 3.313 -4.160 -5.089 1.00 88.62 93 CYS A N 1
ATOM 679 C CA . CYS A 1 93 ? 2.213 -3.187 -5.064 1.00 88.62 93 CYS A CA 1
ATOM 680 C C . CYS A 1 93 ? 0.832 -3.849 -5.192 1.00 88.62 93 CYS A C 1
ATOM 682 O O . CYS A 1 93 ? -0.100 -3.475 -4.479 1.00 88.62 93 CYS A O 1
ATOM 684 N N . PHE A 1 94 ? 0.695 -4.860 -6.054 1.00 89.38 94 PHE A N 1
ATOM 685 C CA . PHE A 1 94 ? -0.556 -5.605 -6.189 1.00 89.38 94 PHE A CA 1
ATOM 686 C C . PHE A 1 94 ? -0.899 -6.389 -4.919 1.00 89.38 94 PHE A C 1
ATOM 688 O O . PHE A 1 94 ? -2.028 -6.309 -4.441 1.00 89.38 94 PHE A O 1
ATOM 695 N N . THR A 1 95 ? 0.073 -7.080 -4.314 1.00 91.00 95 THR A N 1
ATOM 696 C CA . THR A 1 95 ? -0.155 -7.784 -3.040 1.00 91.00 95 THR A CA 1
ATOM 697 C C . THR A 1 95 ? -0.550 -6.830 -1.912 1.00 91.00 95 THR A C 1
ATOM 699 O O . THR A 1 95 ? -1.465 -7.137 -1.149 1.00 91.00 95 THR A O 1
ATOM 702 N N . PHE A 1 96 ? 0.066 -5.646 -1.846 1.00 89.62 96 PHE A N 1
ATOM 703 C CA . PHE A 1 96 ? -0.284 -4.613 -0.874 1.00 89.62 96 PHE A CA 1
ATOM 704 C C . PHE A 1 96 ? -1.699 -4.064 -1.105 1.00 89.62 96 PHE A C 1
ATOM 706 O O . PHE A 1 96 ? -2.453 -3.874 -0.153 1.00 89.62 96 PHE A O 1
ATOM 713 N N . SER A 1 97 ? -2.103 -3.888 -2.366 1.00 88.75 97 SER A N 1
ATOM 714 C CA . SER A 1 97 ? -3.466 -3.481 -2.722 1.00 88.75 97 SER A CA 1
ATOM 715 C C . SER A 1 97 ? -4.510 -4.519 -2.295 1.00 88.75 97 SER A C 1
ATOM 717 O O . SER A 1 97 ? -5.514 -4.161 -1.680 1.00 88.75 97 SER A O 1
ATOM 719 N N . VAL A 1 98 ? -4.250 -5.812 -2.523 1.00 89.75 98 VAL A N 1
ATOM 720 C CA . VAL A 1 98 ? -5.133 -6.895 -2.054 1.00 89.75 98 VAL A CA 1
ATOM 721 C C . VAL A 1 98 ? -5.225 -6.909 -0.526 1.00 89.75 98 VAL A C 1
ATOM 723 O O . VAL A 1 98 ? -6.326 -6.999 0.017 1.00 89.75 98 VAL A O 1
ATOM 726 N N . ALA A 1 99 ? -4.100 -6.759 0.179 1.00 90.62 99 ALA A N 1
ATOM 727 C CA . ALA A 1 99 ? -4.092 -6.662 1.638 1.00 90.62 99 ALA A CA 1
ATOM 728 C C . ALA A 1 99 ? -4.910 -5.458 2.145 1.00 90.62 99 ALA A C 1
ATOM 730 O O . ALA A 1 99 ? -5.678 -5.601 3.095 1.00 90.62 99 ALA A O 1
ATOM 731 N N . ALA A 1 100 ? -4.815 -4.300 1.482 1.00 87.19 100 ALA A N 1
ATOM 732 C CA . ALA A 1 100 ? -5.602 -3.114 1.816 1.00 87.19 100 ALA A CA 1
ATOM 733 C C . ALA A 1 100 ? -7.113 -3.327 1.603 1.00 87.19 100 ALA A C 1
ATOM 735 O O . ALA A 1 100 ? -7.911 -2.907 2.442 1.00 87.19 100 ALA A O 1
ATOM 736 N N . ILE A 1 101 ? -7.518 -4.023 0.532 1.00 86.75 101 ILE A N 1
ATOM 737 C CA . ILE A 1 101 ? -8.924 -4.408 0.302 1.00 86.75 101 ILE A CA 1
ATOM 738 C C . ILE A 1 101 ? -9.421 -5.324 1.423 1.00 86.75 101 ILE A C 1
ATOM 740 O O . ILE A 1 101 ? -10.503 -5.099 1.963 1.00 86.75 101 ILE A O 1
ATOM 744 N N . LEU A 1 102 ? -8.640 -6.344 1.787 1.00 89.56 102 LEU A N 1
ATOM 745 C CA . LEU A 1 102 ? -9.001 -7.271 2.861 1.00 89.56 102 LEU A CA 1
ATOM 746 C C . LEU A 1 102 ? -9.144 -6.550 4.203 1.00 89.56 102 LEU A C 1
ATOM 748 O O . LEU A 1 102 ? -10.119 -6.782 4.915 1.00 89.56 102 LEU A O 1
ATOM 752 N N . LEU A 1 103 ? -8.219 -5.642 4.523 1.00 87.25 103 LEU A N 1
ATOM 753 C CA . LEU A 1 103 ? -8.277 -4.815 5.728 1.00 87.25 103 LEU A CA 1
ATOM 754 C C . LEU A 1 103 ? -9.532 -3.934 5.715 1.00 87.25 103 LEU A C 1
ATOM 756 O O . LEU A 1 103 ? -10.253 -3.873 6.708 1.00 87.25 103 LEU A O 1
ATOM 760 N N . TYR A 1 104 ? -9.854 -3.323 4.575 1.00 85.44 104 TYR A N 1
ATOM 761 C CA . TYR A 1 104 ? -11.070 -2.532 4.426 1.00 85.44 104 TYR A CA 1
ATOM 762 C C . TYR A 1 104 ? -12.348 -3.362 4.630 1.00 85.44 104 TYR A C 1
ATOM 764 O O . TYR A 1 104 ? -13.244 -2.938 5.357 1.00 85.44 104 TYR A O 1
ATOM 772 N N . ILE A 1 105 ? -12.425 -4.567 4.055 1.00 86.25 105 ILE A N 1
ATOM 773 C CA . ILE A 1 105 ? -13.551 -5.486 4.280 1.00 86.25 105 ILE A CA 1
ATOM 774 C C . ILE A 1 105 ? -13.627 -5.880 5.759 1.00 86.25 105 ILE A C 1
ATOM 776 O O . ILE A 1 105 ? -14.714 -5.865 6.331 1.00 86.25 105 ILE A O 1
ATOM 780 N N . ALA A 1 106 ? -12.497 -6.187 6.401 1.00 86.44 106 ALA A N 1
ATOM 781 C CA . ALA A 1 106 ? -12.456 -6.512 7.823 1.00 86.44 106 ALA A CA 1
ATOM 782 C C . ALA A 1 106 ? -12.976 -5.351 8.687 1.00 86.44 106 ALA A C 1
ATOM 784 O O . ALA A 1 106 ? -13.795 -5.583 9.573 1.00 86.44 106 ALA A O 1
ATOM 785 N N . LEU A 1 107 ? -12.583 -4.108 8.390 1.00 83.38 107 LEU A N 1
ATOM 786 C CA . LEU A 1 107 ? -13.101 -2.917 9.070 1.00 83.38 107 LEU A CA 1
ATOM 787 C C . LEU A 1 107 ? -14.601 -2.723 8.839 1.00 83.38 107 LEU A C 1
ATOM 789 O O . LEU A 1 107 ? -15.321 -2.425 9.787 1.00 83.38 107 LEU A O 1
ATOM 793 N N . LEU A 1 108 ? -15.098 -2.945 7.618 1.00 82.88 108 LEU A N 1
ATOM 794 C CA . LEU A 1 108 ? -16.537 -2.903 7.341 1.00 82.88 108 LEU A CA 1
ATOM 795 C C . LEU A 1 108 ? -17.304 -3.981 8.113 1.00 82.88 108 LEU A C 1
ATOM 797 O O . LEU A 1 108 ? -18.409 -3.725 8.587 1.00 82.88 108 LEU A O 1
ATOM 801 N N . LEU A 1 109 ? -16.742 -5.183 8.243 1.00 83.88 109 LEU A N 1
ATOM 802 C CA . LEU A 1 109 ? -17.353 -6.255 9.023 1.00 83.88 109 LEU A CA 1
ATOM 803 C C . LEU A 1 109 ? -17.348 -5.920 10.516 1.00 83.88 109 LEU A C 1
ATOM 805 O O . LEU A 1 109 ? -18.390 -6.048 11.151 1.00 83.88 109 LEU A O 1
ATOM 809 N N . LEU A 1 110 ? -16.232 -5.436 11.064 1.00 81.62 110 LEU A N 1
ATOM 810 C CA . LEU A 1 110 ? -16.147 -4.996 12.461 1.00 81.62 110 LEU A CA 1
ATOM 811 C C . LEU A 1 110 ? -17.117 -3.843 12.746 1.00 81.62 110 LEU A C 1
ATOM 813 O O . LEU A 1 110 ? -17.864 -3.918 13.717 1.00 81.62 110 LEU A O 1
ATOM 817 N N . GLY A 1 111 ? -17.174 -2.839 11.867 1.00 73.81 111 GLY A N 1
ATOM 818 C CA . GLY A 1 111 ? -18.101 -1.709 11.970 1.00 73.81 111 GLY A CA 1
ATOM 819 C C . GLY A 1 111 ? -19.577 -2.085 11.792 1.00 73.81 111 GLY A C 1
ATOM 820 O O . GLY A 1 111 ? -20.459 -1.353 12.224 1.00 73.81 111 GLY A O 1
ATOM 821 N N . ARG A 1 112 ? -19.879 -3.236 11.177 1.00 71.75 112 ARG A N 1
ATOM 822 C CA . ARG A 1 112 ? -21.239 -3.807 11.145 1.00 71.75 112 ARG A CA 1
ATOM 823 C C . ARG A 1 112 ? -21.560 -4.661 12.372 1.00 71.75 112 ARG A C 1
ATOM 825 O O . ARG A 1 112 ? -22.731 -4.837 12.684 1.00 71.75 112 ARG A O 1
ATOM 832 N N . GLN A 1 113 ? -20.550 -5.225 13.031 1.00 64.94 113 GLN A N 1
ATOM 833 C CA . GLN A 1 113 ? -20.688 -6.074 14.224 1.00 64.94 113 GLN A CA 1
ATOM 834 C C . GLN A 1 113 ? -20.648 -5.261 15.535 1.00 64.94 113 GLN A C 1
ATOM 836 O O . GLN A 1 113 ? -20.867 -5.805 16.620 1.00 64.94 113 GLN A O 1
ATOM 841 N N . SER A 1 114 ? -20.378 -3.955 15.460 1.00 58.22 114 SER A N 1
ATOM 842 C CA . SER A 1 114 ? -20.088 -3.087 16.605 1.00 58.22 114 SER A CA 1
ATOM 843 C C . SER A 1 114 ? -21.295 -2.598 17.416 1.00 58.22 114 SER A C 1
ATOM 845 O O . SER A 1 114 ? -21.113 -1.739 18.268 1.00 58.22 114 SER A O 1
ATOM 847 N N . ASP A 1 115 ? -22.483 -3.195 17.278 1.00 52.84 115 ASP A N 1
ATOM 848 C CA . ASP A 1 115 ? -23.519 -3.040 18.314 1.00 52.84 115 ASP A CA 1
ATOM 849 C C . ASP A 1 115 ? -23.252 -3.929 19.548 1.00 52.84 115 ASP A C 1
ATOM 851 O O . ASP A 1 115 ? -23.810 -3.676 20.616 1.00 52.84 115 ASP A O 1
ATOM 855 N N . LYS A 1 116 ? -22.383 -4.960 19.460 1.00 49.44 116 LYS A N 1
ATOM 856 C CA . LYS A 1 116 ? -22.075 -5.862 20.597 1.00 49.44 116 LYS A CA 1
ATOM 857 C C . LYS A 1 116 ? -20.665 -6.482 20.607 1.00 49.44 116 LYS A C 1
ATOM 859 O O . LYS A 1 116 ? -20.530 -7.645 20.975 1.00 49.44 116 LYS A O 1
ATOM 864 N N . PHE A 1 117 ? -19.593 -5.752 20.293 1.00 47.34 117 PHE A N 1
ATOM 865 C CA . PHE A 1 117 ? -18.228 -6.253 20.565 1.00 47.34 117 PHE A CA 1
ATOM 866 C C . PHE A 1 117 ? -17.620 -5.601 21.811 1.00 47.34 117 PHE A C 1
ATOM 868 O O . PHE A 1 117 ? -16.688 -4.804 21.764 1.00 47.34 117 PHE A O 1
ATOM 875 N N . LYS A 1 118 ? -18.200 -5.953 22.963 1.00 47.22 118 LYS A N 1
ATOM 876 C CA . LYS A 1 118 ? -17.610 -5.728 24.283 1.00 47.22 118 LYS A CA 1
ATOM 877 C C . LYS A 1 118 ? -16.631 -6.883 24.548 1.00 47.22 118 LYS A C 1
ATOM 879 O O . LYS A 1 118 ? -17.064 -8.027 24.613 1.00 47.22 118 LYS A O 1
ATOM 884 N N . VAL A 1 119 ? -15.366 -6.543 24.803 1.00 49.47 119 VAL A N 1
ATOM 885 C CA . VAL A 1 119 ? -14.310 -7.385 25.410 1.00 49.47 119 VAL A CA 1
ATOM 886 C C . VAL A 1 119 ? -13.657 -8.444 24.498 1.00 49.47 119 VAL A C 1
ATOM 888 O O . VAL A 1 119 ? -14.321 -9.272 23.891 1.00 49.47 119 VAL A O 1
ATOM 891 N N . CYS A 1 120 ? -12.317 -8.470 24.538 1.00 45.03 120 CYS A N 1
ATOM 892 C CA . CYS A 1 120 ? -11.397 -9.466 23.960 1.00 45.03 120 CYS A CA 1
ATOM 893 C C . CYS A 1 120 ? -11.122 -9.266 22.455 1.00 45.03 120 CYS A C 1
ATOM 895 O O . CYS A 1 120 ? -11.877 -9.702 21.597 1.00 45.03 120 CYS A O 1
ATOM 897 N N . LYS A 1 121 ? -10.039 -8.592 22.047 1.00 37.88 121 LYS A N 1
ATOM 898 C CA . LYS A 1 121 ? -8.673 -9.141 22.113 1.00 37.88 121 LYS A CA 1
ATOM 899 C C . LYS A 1 121 ? -7.627 -8.022 21.938 1.00 37.88 121 LYS A C 1
ATOM 901 O O . LYS A 1 121 ? -6.978 -7.924 20.902 1.00 37.88 121 LYS A O 1
ATOM 906 N N . GLN A 1 122 ? -7.468 -7.181 22.961 1.00 40.34 122 GLN A N 1
ATOM 907 C CA . GLN A 1 122 ? -6.315 -6.276 23.112 1.00 40.34 12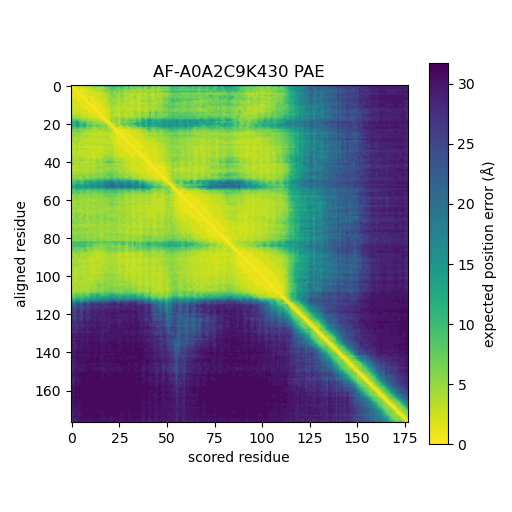2 GLN A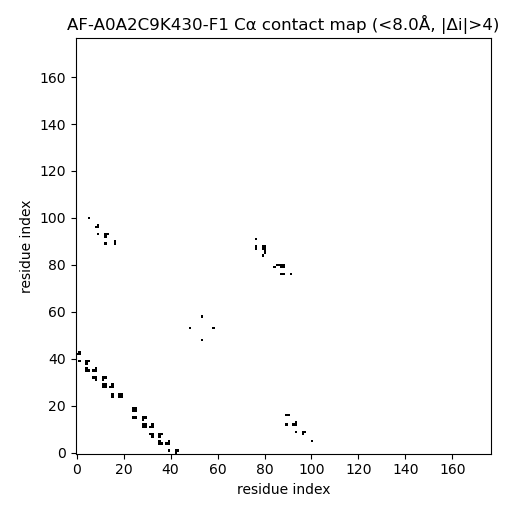 CA 1
ATOM 908 C C . GLN A 1 122 ? -5.221 -6.907 24.002 1.00 40.34 122 GLN A C 1
ATOM 910 O O . GLN A 1 122 ? -4.306 -6.240 24.453 1.00 40.34 122 GLN A O 1
ATOM 915 N N . GLU A 1 123 ? -5.262 -8.223 24.214 1.00 41.12 123 GLU A N 1
ATOM 916 C CA . GLU A 1 123 ? -4.222 -8.985 24.916 1.00 41.12 123 GLU A CA 1
ATOM 917 C C . GLU A 1 123 ? -3.235 -9.570 23.891 1.00 41.12 123 GLU A C 1
ATOM 919 O O . GLU A 1 123 ? -3.240 -10.768 23.621 1.00 41.12 123 GLU A O 1
ATOM 924 N N . SER A 1 124 ? -2.455 -8.722 23.212 1.00 39.72 124 SER A N 1
ATOM 925 C CA . SER A 1 124 ? -1.253 -9.146 22.449 1.00 39.72 124 SER A CA 1
ATOM 926 C C . SER A 1 124 ? -0.267 -8.013 22.132 1.00 39.72 124 SER A C 1
ATOM 928 O O . SER A 1 124 ? 0.790 -8.279 21.573 1.00 39.72 124 SER A O 1
ATOM 930 N N . PHE A 1 125 ? -0.543 -6.759 22.512 1.00 41.84 125 PHE A N 1
ATOM 931 C CA . PHE A 1 125 ? 0.398 -5.646 22.302 1.00 41.84 125 PHE A CA 1
ATOM 932 C C . PHE A 1 125 ? 1.263 -5.311 23.531 1.00 41.84 125 PHE A C 1
ATOM 934 O O . PHE A 1 125 ? 1.901 -4.263 23.582 1.00 41.84 125 PHE A O 1
ATOM 941 N N . ILE A 1 126 ? 1.366 -6.232 24.495 1.00 44.84 126 ILE A N 1
ATOM 942 C CA . ILE A 1 126 ? 2.358 -6.174 25.580 1.00 44.84 126 ILE A CA 1
ATOM 943 C C . ILE A 1 126 ? 3.597 -6.969 25.149 1.00 44.84 126 ILE A C 1
ATOM 945 O O . ILE A 1 126 ? 3.889 -8.042 25.661 1.00 44.84 126 ILE A O 1
ATOM 949 N N . TRP A 1 127 ? 4.334 -6.462 24.162 1.00 36.59 127 TRP A N 1
ATOM 950 C CA . TRP A 1 127 ? 5.736 -6.872 23.987 1.00 36.59 127 TRP A CA 1
ATOM 951 C C . TRP A 1 127 ? 6.672 -5.752 23.513 1.00 36.59 127 TRP A C 1
ATOM 953 O O . TRP A 1 127 ? 7.862 -5.974 23.329 1.00 36.59 127 TRP A O 1
ATOM 963 N N . LEU A 1 128 ? 6.176 -4.512 23.409 1.00 41.12 128 LEU A N 1
ATOM 964 C CA . LEU A 1 128 ? 7.023 -3.323 23.239 1.00 41.12 128 LEU A CA 1
ATOM 965 C C . LEU A 1 128 ? 6.808 -2.247 24.318 1.00 41.12 128 LEU A C 1
ATOM 967 O O . LEU A 1 128 ? 7.344 -1.148 24.216 1.00 41.12 128 LEU A O 1
ATOM 971 N N . SER A 1 129 ? 6.096 -2.574 25.401 1.00 44.12 129 SER A N 1
ATOM 972 C CA . SER A 1 129 ? 5.909 -1.694 26.567 1.00 44.12 129 SER A CA 1
ATOM 973 C C . SER A 1 129 ? 7.065 -1.813 27.577 1.00 44.12 129 SER A C 1
ATOM 975 O O . SER A 1 129 ? 6.857 -1.827 28.784 1.00 44.12 129 SER A O 1
ATOM 977 N N . GLY A 1 130 ? 8.302 -1.941 27.082 1.00 39.94 130 GLY A N 1
ATOM 978 C CA . GLY A 1 130 ? 9.532 -2.019 27.886 1.00 39.94 130 GLY A CA 1
ATOM 979 C C . GLY A 1 130 ? 10.180 -0.661 28.182 1.00 39.94 130 GLY A C 1
ATOM 980 O O . GLY A 1 130 ? 11.276 -0.606 28.730 1.00 39.94 130 GLY A O 1
ATOM 981 N N . ARG A 1 131 ? 9.526 0.448 27.815 1.00 39.16 131 ARG A N 1
ATOM 982 C CA . ARG A 1 131 ? 9.894 1.805 28.243 1.00 39.16 131 ARG A CA 1
ATOM 983 C C . ARG A 1 131 ? 8.665 2.538 28.761 1.00 39.16 131 ARG A C 1
ATOM 985 O O . ARG A 1 131 ? 8.224 3.540 28.211 1.00 39.16 131 ARG A O 1
ATOM 992 N N . GLN A 1 132 ? 8.128 1.997 29.847 1.00 41.62 132 GLN A N 1
ATOM 993 C CA . GLN A 1 132 ? 7.327 2.730 30.813 1.00 41.62 132 GLN A CA 1
ATOM 994 C C . GLN A 1 132 ? 8.230 3.809 31.437 1.00 41.62 132 GLN A C 1
ATOM 996 O O . GLN A 1 132 ? 8.872 3.593 32.462 1.00 41.62 132 GLN A O 1
ATOM 1001 N N . LEU A 1 133 ? 8.355 4.955 30.764 1.00 39.75 133 LEU A N 1
ATOM 1002 C CA . LEU A 1 133 ? 8.924 6.152 31.366 1.00 39.75 133 LEU A CA 1
ATOM 1003 C C . LEU A 1 133 ? 7.797 6.800 32.166 1.00 39.75 133 LEU A C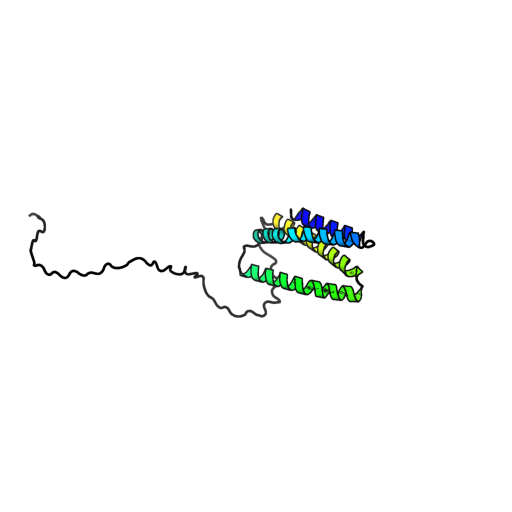 1
ATOM 1005 O O . LEU A 1 133 ? 6.905 7.428 31.607 1.00 39.75 133 LEU A O 1
ATOM 1009 N N . VAL A 1 134 ? 7.819 6.507 33.463 1.00 41.25 134 VAL A N 1
ATOM 1010 C CA . VAL A 1 134 ? 7.370 7.352 34.574 1.00 41.25 134 VAL A CA 1
ATOM 1011 C C . VAL A 1 134 ? 6.842 8.719 34.116 1.00 41.25 134 VAL A C 1
ATOM 1013 O O . VAL A 1 134 ? 7.600 9.667 33.947 1.00 41.25 134 VAL A O 1
ATOM 1016 N N . VAL A 1 135 ? 5.526 8.821 33.954 1.00 36.47 135 VAL A N 1
ATOM 1017 C CA . VAL A 1 135 ? 4.791 10.051 34.257 1.00 36.47 135 VAL A CA 1
ATOM 1018 C C . VAL A 1 135 ? 3.729 9.623 35.255 1.00 36.47 135 VAL A C 1
ATOM 1020 O O . VAL A 1 135 ? 2.622 9.207 34.919 1.00 36.47 135 VAL A O 1
ATOM 1023 N N . GLU A 1 136 ? 4.196 9.578 36.498 1.00 36.75 136 GLU A N 1
ATOM 1024 C CA . GLU A 1 136 ? 3.394 9.522 37.709 1.00 36.75 136 GLU A CA 1
ATOM 1025 C C . GLU A 1 136 ? 2.414 10.703 37.719 1.00 36.75 136 GLU A C 1
ATOM 1027 O O . GLU A 1 136 ? 2.679 11.743 37.120 1.00 36.75 136 GLU A O 1
ATOM 1032 N N . GLY A 1 137 ? 1.252 10.485 38.329 1.00 42.56 137 GLY A N 1
ATOM 1033 C CA . GLY A 1 137 ? 0.033 11.254 38.119 1.00 42.56 137 GLY A CA 1
ATOM 1034 C C . GLY A 1 137 ? 0.179 12.775 38.057 1.00 42.56 137 GLY A C 1
ATOM 1035 O O . GLY A 1 137 ? 0.643 13.409 38.995 1.00 42.56 137 GLY A O 1
ATOM 1036 N N . GLU A 1 138 ? -0.406 13.359 37.014 1.00 34.38 138 GLU A N 1
ATOM 1037 C CA . GLU A 1 138 ? -1.025 14.671 37.135 1.00 34.38 138 GLU A CA 1
ATOM 1038 C C . GLU A 1 138 ? -2.461 14.581 36.612 1.00 34.38 138 GLU A C 1
ATOM 1040 O O . GLU A 1 138 ? -2.761 14.507 35.421 1.00 34.38 138 GLU A O 1
ATOM 1045 N N . SER A 1 139 ? -3.354 14.476 37.586 1.00 42.22 139 SER A N 1
ATOM 1046 C CA . SER A 1 139 ? -4.775 14.763 37.516 1.00 42.22 139 SER A CA 1
ATOM 1047 C C . SER A 1 139 ? -5.086 15.984 36.647 1.00 42.22 139 SER A C 1
ATOM 1049 O O . SER A 1 139 ? -4.569 17.071 36.875 1.00 42.22 139 SER A O 1
ATOM 1051 N N . THR A 1 140 ? -6.010 15.792 35.708 1.00 46.81 140 THR A N 1
ATOM 1052 C CA . THR A 1 140 ? -7.035 16.757 35.279 1.00 46.81 140 THR A CA 1
ATOM 1053 C C . THR A 1 140 ? -7.015 18.116 35.998 1.00 46.81 140 THR A C 1
ATOM 1055 O O . THR A 1 140 ? -7.670 18.276 37.027 1.00 46.81 140 THR A O 1
ATOM 1058 N N . PHE A 1 141 ? -6.352 19.122 35.424 1.00 37.09 141 PHE A N 1
ATOM 1059 C CA . PHE A 1 141 ? -6.673 20.529 35.683 1.00 37.09 141 PHE A CA 1
ATOM 1060 C C . PHE A 1 141 ? -6.161 21.421 34.545 1.00 37.09 141 PHE A C 1
ATOM 1062 O O . PHE A 1 141 ? -5.209 22.185 34.695 1.00 37.09 141 PHE A O 1
ATOM 1069 N N . ILE A 1 142 ? -6.829 21.370 33.388 1.00 41.78 142 ILE A N 1
ATOM 1070 C CA . ILE A 1 142 ? -6.796 22.520 32.478 1.00 41.78 142 ILE A CA 1
ATOM 1071 C C . ILE A 1 142 ? -7.549 23.646 33.192 1.00 41.78 142 ILE A C 1
ATOM 1073 O O . ILE A 1 142 ? -8.765 23.789 33.090 1.00 41.78 142 ILE A O 1
ATOM 1077 N N . LYS A 1 143 ? -6.803 24.425 33.975 1.00 35.66 143 LYS A N 1
ATOM 1078 C CA . LYS A 1 143 ? -7.195 25.752 34.430 1.00 35.66 143 LYS A CA 1
ATOM 1079 C C . LYS A 1 143 ? -7.372 26.592 33.162 1.00 35.66 143 LYS A C 1
ATOM 1081 O O . LYS A 1 143 ? -6.381 26.766 32.448 1.00 35.66 143 LYS A O 1
ATOM 1086 N N . PRO A 1 144 ? -8.560 27.130 32.837 1.00 43.97 144 PRO A N 1
ATOM 1087 C CA . PRO A 1 144 ? -8.601 28.209 31.870 1.00 43.97 144 PRO A CA 1
ATOM 1088 C C . PRO A 1 144 ? -7.739 29.326 32.454 1.00 43.97 144 PRO A C 1
ATOM 1090 O O . PRO A 1 144 ? -7.967 29.789 33.576 1.00 43.97 144 PRO A O 1
ATOM 1093 N N . SER A 1 145 ? -6.688 29.686 31.720 1.00 42.97 145 SER A N 1
ATOM 1094 C CA . SER A 1 145 ? -5.887 30.879 31.953 1.00 42.97 145 SER A CA 1
ATOM 1095 C C . SER A 1 145 ? -6.839 32.014 32.298 1.00 42.97 145 SER A C 1
ATOM 1097 O O . SER A 1 145 ? -7.669 32.397 31.474 1.00 42.97 145 SER A O 1
ATOM 1099 N N . SER A 1 146 ? -6.762 32.492 33.538 1.00 45.75 146 SER A N 1
ATOM 1100 C CA . SER A 1 146 ? -7.529 33.628 34.017 1.00 45.75 146 SER A CA 1
ATOM 1101 C C . SER A 1 146 ? -7.226 34.807 33.102 1.00 45.75 146 SER A C 1
ATOM 1103 O O . SER A 1 146 ? -6.175 35.441 33.220 1.00 45.75 146 SER A O 1
ATOM 1105 N N . ILE A 1 147 ? -8.133 35.058 32.161 1.00 45.75 147 ILE A N 1
ATOM 1106 C CA . ILE A 1 147 ? -8.210 36.296 31.403 1.00 45.75 147 ILE A CA 1
ATOM 1107 C C . ILE A 1 147 ? -8.340 37.381 32.463 1.00 45.75 147 ILE A C 1
ATOM 1109 O O . ILE A 1 147 ? -9.361 37.510 33.140 1.00 45.75 147 ILE A O 1
ATOM 1113 N N . LYS A 1 148 ? -7.236 38.088 32.695 1.00 41.50 148 LYS A N 1
ATOM 1114 C CA . LYS A 1 148 ? -7.176 39.210 33.616 1.00 41.50 148 LYS A CA 1
ATOM 1115 C C . LYS A 1 148 ? -7.967 40.322 32.940 1.00 41.50 148 LYS A C 1
ATOM 1117 O O . LYS A 1 148 ? -7.449 41.000 32.059 1.00 41.50 148 LYS A O 1
ATOM 1122 N N . TYR A 1 149 ? -9.245 40.431 33.291 1.00 40.50 149 TYR A N 1
ATOM 1123 C CA . TYR A 1 149 ? -10.102 41.536 32.888 1.00 40.50 149 TYR A CA 1
ATOM 1124 C C . TYR A 1 149 ? -9.416 42.842 33.304 1.00 40.50 149 TYR A C 1
ATOM 1126 O O . TYR A 1 149 ? -9.418 43.223 34.473 1.00 40.50 149 TYR A O 1
ATOM 1134 N N . TYR A 1 150 ? -8.794 43.519 32.341 1.00 50.50 150 TYR A N 1
ATOM 1135 C CA . TYR A 1 150 ? -8.443 44.925 32.463 1.00 50.50 150 TYR A CA 1
ATOM 1136 C C . TYR A 1 150 ? -9.752 45.711 32.367 1.00 50.50 150 TYR A C 1
ATOM 1138 O O . TYR A 1 150 ? -10.202 46.039 31.276 1.00 50.50 150 TYR A O 1
ATOM 1146 N N . SER A 1 151 ? -10.408 45.934 33.506 1.00 48.97 151 SER A N 1
ATOM 1147 C CA . SER A 1 151 ? -11.360 47.036 33.676 1.00 48.97 151 SER A CA 1
ATOM 1148 C C . SER A 1 151 ? -11.694 47.239 35.152 1.00 48.97 151 SER A C 1
ATOM 1150 O O . SER A 1 151 ? -12.648 46.681 35.685 1.00 48.97 151 SER A O 1
ATOM 1152 N N . ARG A 1 152 ? -10.885 48.065 35.812 1.00 39.00 152 ARG A N 1
ATOM 1153 C CA . ARG A 1 152 ? -11.388 49.176 36.625 1.00 39.00 152 ARG A CA 1
ATOM 1154 C C . ARG A 1 152 ? -10.230 50.127 36.887 1.00 39.00 152 ARG A C 1
ATOM 1156 O O . ARG A 1 152 ? -9.401 49.906 37.762 1.00 39.00 152 ARG A O 1
ATOM 1163 N N . MET A 1 153 ? -10.170 51.172 36.070 1.00 43.41 153 MET A N 1
ATOM 1164 C CA . MET A 1 153 ? -9.517 52.412 36.457 1.00 43.41 153 MET A CA 1
ATOM 1165 C C . MET A 1 153 ? -10.331 52.934 37.645 1.00 43.41 153 MET A C 1
ATOM 1167 O O . MET A 1 153 ? -11.512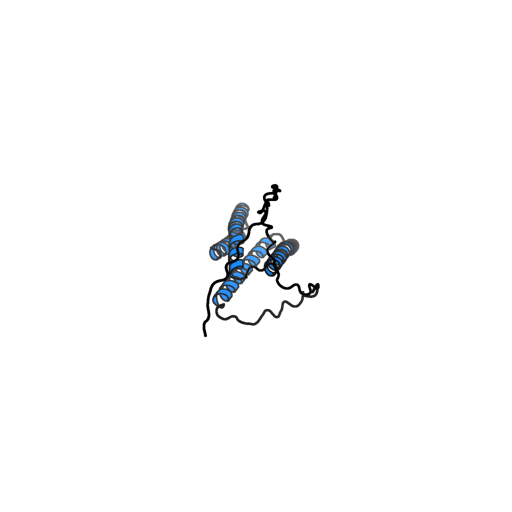 53.235 37.497 1.00 43.41 153 MET A O 1
ATOM 1171 N N . SER A 1 154 ? -9.744 52.906 38.841 1.00 45.66 154 SER A N 1
ATOM 1172 C CA . SER A 1 154 ? -10.237 53.698 39.963 1.00 45.66 154 SER A CA 1
ATOM 1173 C C . SER A 1 154 ? -10.071 55.148 39.536 1.00 45.66 154 SER A C 1
ATOM 1175 O O . SER A 1 154 ? -8.949 55.615 39.334 1.00 45.66 154 SER A O 1
ATOM 1177 N N . GLU A 1 155 ? -11.194 55.832 39.333 1.00 47.09 155 GLU A N 1
ATOM 1178 C CA . GLU A 1 155 ? -11.215 57.286 39.385 1.00 47.09 155 GLU A CA 1
ATOM 1179 C C . GLU A 1 155 ? -10.550 57.693 40.699 1.00 47.09 155 GLU A C 1
ATOM 1181 O O . GLU A 1 155 ? -10.790 57.106 41.756 1.00 47.09 155 GLU A O 1
ATOM 1186 N N . SER A 1 156 ? -9.584 58.592 40.571 1.00 40.41 156 SER A N 1
ATOM 1187 C CA . SER A 1 156 ? -8.810 59.108 41.680 1.00 40.41 156 SER A CA 1
ATOM 1188 C C . SER A 1 156 ? -9.726 59.922 42.583 1.00 40.41 156 SER A C 1
ATOM 1190 O O . SER A 1 156 ? -10.299 60.918 42.147 1.00 40.41 156 SER A O 1
ATOM 1192 N N . ASP A 1 157 ? -9.819 59.513 43.846 1.00 41.06 157 ASP A N 1
ATOM 1193 C CA . ASP A 1 157 ? -10.259 60.371 44.938 1.00 41.06 157 ASP A CA 1
ATOM 1194 C C . ASP A 1 157 ? -9.252 61.516 45.086 1.00 41.06 157 ASP A C 1
ATOM 1196 O O . ASP A 1 157 ? -8.224 61.412 45.757 1.00 41.06 157 ASP A O 1
ATOM 1200 N N . SER A 1 158 ? -9.549 62.632 44.434 1.00 47.06 158 SER A N 1
ATOM 1201 C CA . SER A 1 158 ? -9.018 63.935 44.801 1.00 47.06 158 SER A CA 1
ATOM 1202 C C . SER A 1 158 ? -10.198 64.875 44.974 1.00 47.06 158 SER A C 1
ATOM 1204 O O . SER A 1 158 ? -10.603 65.512 44.011 1.00 47.06 158 SER A O 1
ATOM 1206 N N . ASN A 1 159 ? -10.766 64.914 46.179 1.00 40.28 159 ASN A N 1
ATOM 1207 C CA . ASN A 1 159 ? -11.365 66.116 46.759 1.00 40.28 159 ASN A CA 1
ATOM 1208 C C . ASN A 1 159 ? -11.445 65.945 48.279 1.00 40.28 159 ASN A C 1
ATOM 1210 O O . ASN A 1 159 ? -12.334 65.314 48.841 1.00 40.28 159 ASN A O 1
ATOM 1214 N N . MET A 1 160 ? -10.425 66.499 48.920 1.00 45.72 160 MET A N 1
ATOM 1215 C CA . MET A 1 160 ? -10.347 66.767 50.342 1.00 45.72 160 MET A CA 1
ATOM 1216 C C . MET A 1 160 ? -11.178 68.019 50.623 1.00 45.72 160 MET A C 1
ATOM 1218 O O . MET A 1 160 ? -10.713 69.108 50.323 1.00 45.72 160 MET A O 1
ATOM 1222 N N . GLU A 1 161 ? -12.363 67.885 51.219 1.00 40.41 161 GLU A N 1
ATOM 1223 C CA . GLU A 1 161 ? -13.015 68.994 51.926 1.00 40.41 161 GLU A CA 1
ATOM 1224 C C . GLU A 1 161 ? -13.709 68.474 53.193 1.00 40.41 161 GLU A C 1
ATOM 1226 O O . GLU A 1 161 ? -14.683 67.725 53.158 1.00 40.41 161 GLU A O 1
ATOM 1231 N N . LEU A 1 162 ? -13.135 68.858 54.336 1.00 45.00 162 LEU A N 1
ATOM 1232 C CA . LEU A 1 162 ? -13.731 68.759 55.663 1.00 45.00 162 LEU A CA 1
ATOM 1233 C C . LEU A 1 162 ? -14.898 69.757 55.762 1.00 45.00 162 LEU A C 1
ATOM 1235 O O . LEU A 1 162 ? -14.686 70.957 55.603 1.00 45.00 162 LEU A O 1
ATOM 1239 N N . GLY A 1 163 ? -16.086 69.283 56.140 1.00 39.31 163 GLY A N 1
ATOM 1240 C CA . GLY A 1 163 ? -17.225 70.109 56.560 1.00 39.31 163 GLY A CA 1
ATOM 1241 C C . GLY A 1 163 ? -18.012 69.415 57.686 1.00 39.31 163 GLY A C 1
ATOM 1242 O O . GLY A 1 163 ? -18.075 68.186 57.686 1.00 39.31 163 GLY A O 1
ATOM 1243 N N . PRO A 1 164 ? -18.535 70.141 58.696 1.00 42.03 164 PRO A N 1
ATOM 1244 C CA . PRO A 1 164 ? -18.739 69.588 60.035 1.00 42.03 164 PRO A CA 1
ATOM 1245 C C . PRO A 1 164 ? -20.096 68.906 60.282 1.00 42.03 164 PRO A C 1
ATOM 1247 O O . PRO A 1 164 ? -21.099 69.172 59.629 1.00 42.03 164 PRO A O 1
ATOM 1250 N N . MET A 1 165 ? -20.061 68.057 61.315 1.00 42.94 165 MET A N 1
ATOM 1251 C CA . MET A 1 165 ? -21.138 67.467 62.122 1.00 42.94 165 MET A CA 1
ATOM 1252 C C . MET A 1 165 ? -22.523 68.149 62.098 1.00 42.94 165 MET A C 1
ATOM 1254 O O . MET A 1 165 ? -22.660 69.325 62.424 1.00 42.94 165 MET A O 1
ATOM 1258 N N . GLY A 1 166 ? -23.557 67.315 61.935 1.00 39.47 166 GLY A N 1
ATOM 1259 C CA . GLY A 1 166 ? -24.941 67.518 62.391 1.00 39.47 166 GLY A CA 1
ATOM 1260 C C . GLY A 1 166 ? -25.697 66.189 62.240 1.00 39.47 166 GLY A C 1
ATOM 1261 O O . GLY A 1 166 ? -25.832 65.694 61.132 1.00 39.47 166 GLY A O 1
ATOM 1262 N N . SER A 1 167 ? -25.891 65.417 63.314 1.00 36.66 167 SER A N 1
ATOM 1263 C CA . SER A 1 167 ? -27.093 65.403 64.165 1.00 36.66 167 SER A CA 1
ATOM 1264 C C . SER A 1 167 ? -28.373 65.025 63.406 1.00 36.66 167 SER A C 1
ATOM 1266 O O . SER A 1 167 ? -28.912 65.848 62.677 1.00 36.66 167 SER A O 1
ATOM 1268 N N . GLN A 1 168 ? -28.872 63.800 63.609 1.00 45.09 168 GLN A N 1
ATOM 1269 C CA . GLN A 1 168 ? -30.194 63.577 64.211 1.00 45.09 168 GLN A CA 1
ATOM 1270 C C . GLN A 1 168 ? -30.511 62.086 64.346 1.00 45.09 168 GLN A C 1
ATOM 1272 O O . GLN A 1 168 ? -30.620 61.341 63.374 1.00 45.09 168 GLN A O 1
ATOM 1277 N N . ASP A 1 169 ? -30.683 61.707 65.604 1.00 42.66 169 ASP A N 1
ATOM 1278 C CA . ASP A 1 169 ? -31.278 60.475 66.082 1.00 42.66 169 ASP A CA 1
ATOM 1279 C C . ASP A 1 169 ? -32.759 60.410 65.680 1.00 42.66 169 ASP A C 1
ATOM 1281 O O . ASP A 1 169 ? -33.468 61.411 65.765 1.00 42.66 169 ASP A O 1
ATOM 1285 N N . ASN A 1 170 ? -33.246 59.230 65.292 1.00 39.06 170 ASN A N 1
ATOM 1286 C CA . ASN A 1 170 ? -34.646 58.855 65.493 1.00 39.06 170 ASN A CA 1
ATOM 1287 C C . ASN A 1 170 ? -34.808 57.335 65.378 1.00 39.06 170 ASN A C 1
ATOM 1289 O O . ASN A 1 170 ? -34.850 56.768 64.286 1.00 39.06 170 ASN A O 1
ATOM 1293 N N . LEU A 1 171 ? -34.889 56.690 66.543 1.00 44.62 171 LEU A N 1
ATOM 1294 C CA . LEU A 1 171 ? -35.313 55.306 66.717 1.00 44.62 171 LEU A CA 1
ATOM 1295 C C . LEU A 1 171 ? -36.794 55.311 67.109 1.00 44.62 171 LEU A C 1
ATOM 1297 O O . LEU A 1 171 ? -37.218 56.007 68.030 1.00 44.62 171 LEU A O 1
ATOM 1301 N N . THR A 1 172 ? -37.567 54.547 66.352 1.00 46.16 172 THR A N 1
ATOM 1302 C CA . THR A 1 172 ? -39.025 54.466 66.366 1.00 46.16 172 THR A CA 1
ATOM 1303 C C . THR A 1 172 ? -39.565 53.677 67.567 1.00 46.16 172 THR A C 1
ATOM 1305 O O . THR A 1 172 ? -39.233 52.513 67.749 1.00 46.16 172 THR A O 1
ATOM 1308 N N . ASP A 1 173 ? -40.399 54.356 68.357 1.00 41.72 173 ASP A N 1
ATOM 1309 C CA . ASP A 1 173 ? -41.706 53.975 68.932 1.00 41.72 173 ASP A CA 1
ATOM 1310 C C . ASP A 1 173 ? -41.997 52.519 69.420 1.00 41.72 173 ASP A C 1
ATOM 1312 O O . ASP A 1 173 ? -42.015 51.564 68.649 1.00 41.72 173 ASP A O 1
ATOM 1316 N N . LYS A 1 174 ? -42.446 52.456 70.692 1.00 41.22 174 LYS A N 1
ATOM 1317 C CA . LYS A 1 174 ? -43.560 51.660 71.285 1.00 41.22 174 LYS A CA 1
ATOM 1318 C C . LYS A 1 174 ? -43.502 50.140 71.561 1.00 41.22 174 LYS A C 1
ATOM 1320 O O . LYS A 1 174 ? -43.788 49.306 70.706 1.00 41.22 174 LYS A O 1
ATOM 1325 N N . HIS A 1 175 ? -43.481 49.835 72.864 1.00 42.97 175 HIS A N 1
ATOM 1326 C CA . HIS A 1 175 ? -44.451 48.993 73.606 1.00 42.97 175 HIS A CA 1
ATOM 1327 C C . HIS A 1 175 ? -44.366 49.424 75.092 1.00 42.97 175 HIS A C 1
ATOM 1329 O O . HIS A 1 175 ? -43.262 49.678 75.557 1.00 42.97 175 HIS A O 1
ATOM 1335 N N . GLY A 1 176 ? -45.418 49.644 75.882 1.00 45.47 176 GLY A N 1
ATOM 1336 C CA . GLY A 1 176 ? -46.770 49.095 75.838 1.00 45.47 176 GLY A CA 1
ATOM 1337 C C . GLY A 1 176 ? -46.907 48.082 76.978 1.00 45.47 176 GLY A C 1
ATOM 1338 O O . GLY A 1 176 ? -46.501 46.944 76.777 1.00 45.47 176 GLY A O 1
ATOM 1339 N N . ASP A 1 177 ? -47.468 48.557 78.099 1.00 38.97 177 ASP A N 1
ATOM 1340 C CA . ASP A 1 177 ? -47.843 47.886 79.366 1.00 38.97 177 ASP A CA 1
ATOM 1341 C C . ASP A 1 177 ? -46.774 47.658 80.455 1.00 38.97 177 ASP A C 1
ATOM 1343 O O . ASP A 1 177 ? -45.740 46.995 80.212 1.00 38.97 177 ASP A O 1
#

InterPro domains:
  IPR036259 MFS transporter superfamily [SSF103473] (1-109)

Organism: Biomphalaria glabrata (NCBI:txid6526)

pLDDT: mean 70.3, std 21.45, range [34.38, 95.38]

Solvent-accessible surface area (backbone atoms only — not comparable to full-atom values): 11339 Å² total; per-residue (Å²): 108,66,69,57,32,53,49,51,32,49,51,28,50,51,50,30,62,73,40,66,88,41,72,69,48,41,52,54,24,50,53,52,33,49,56,29,50,62,60,38,56,63,50,53,50,58,50,47,59,74,77,38,83,89,40,75,74,55,55,52,50,52,53,51,54,50,53,50,48,67,57,47,53,58,55,56,47,51,54,44,27,74,76,67,34,76,70,42,50,61,54,50,54,49,54,51,48,52,51,51,51,51,51,50,51,51,49,52,50,51,69,70,52,59,91,73,75,77,82,88,83,82,87,76,72,83,81,76,72,85,73,79,72,84,78,75,87,78,78,93,70,90,68,76,78,79,78,76,78,88,78,76,84,75,78,78,91,79,81,92,74,93,80,84,90,79,88,82,90,84,84,84,82,91,83,87,136

Mean predicted aligned error: 16.78 Å

Sequence (177 aa):
MLVINILGCAVALLLTIIFRWSHVMIYIGTCSVGLFVSSMSPTVMSMAEQFIDINPSITTCLVVVAALGEALCPVIVGNLVVSKGPSSFLVFCFTFSVAAILLYIALLLLGRQSDKFKVCKQESFIWLSGRQLVVEGESTFIKPSSIKYYSRMSESDSNMELGPMGSQDNLTDKHGD

Nearest PDB structures (foldseek):
  4tvq-assembly2_D  TM=5.024E-01  e=9.058E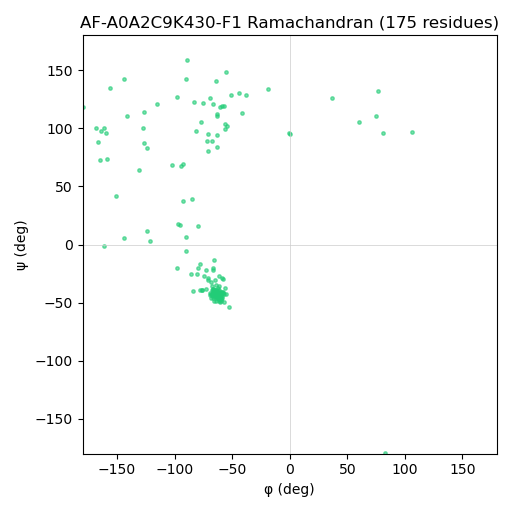+00  Homo sapiens

Foldseek 3Di:
DLVCLLVQLLVLLVQCLVPVPDPVSVVVSVVSNVVSVVVNVVVVVVVCVVVDVDDVVVVVVVVVVVVVCVVVVCVVLVVVCVVPNPSVNSVSSNVVSVVVVVVVVVVVVCVVVPVDPDDDDPPPPPPPPPPPPDPDDDDDDPDPDPPPPPDDDPDDPPDDDDDDDDDDDDDDDDDDD

Radius of gyration: 35.2 Å; Cα contacts (8 Å, |Δi|>4): 55; chains: 1; bounding box: 66×81×103 Å

Secondary structure (DSSP, 8-state):
-HHHHHHHHHHHHHHHHHTTT-HHHHHHHHHHHHHHHHHHHHHHHHHHHHHS---HHHHHHHHHHHHHHHHHHHHHHHHHHHHH-THHHHHHHHHHHHHHHHHHHHHHHHHHHTTS--S---TT-TTS-------------------------------------------------